Protein AF-A0A2U3KQE7-F1 (afdb_monomer)

Structure (mmCIF, N/CA/C/O backbone):
data_AF-A0A2U3KQE7-F1
#
_entry.id   AF-A0A2U3KQE7-F1
#
loop_
_atom_site.group_PDB
_atom_site.id
_atom_site.type_symbol
_atom_site.label_atom_id
_atom_site.label_alt_id
_atom_site.label_comp_id
_atom_site.label_asym_id
_atom_site.label_entity_id
_atom_site.label_seq_id
_atom_site.pdbx_PDB_ins_code
_atom_site.Cartn_x
_atom_site.Cartn_y
_atom_site.Cartn_z
_atom_site.occupancy
_atom_site.B_iso_or_equiv
_atom_site.auth_seq_id
_atom_site.auth_comp_id
_atom_site.auth_asym_id
_atom_site.auth_atom_id
_atom_site.pdbx_PDB_model_num
ATOM 1 N N . MET A 1 1 ? 20.395 5.155 -6.463 1.00 61.44 1 MET A N 1
ATOM 2 C CA . MET A 1 1 ? 20.364 3.681 -6.591 1.00 61.44 1 MET A CA 1
ATOM 3 C C . MET A 1 1 ? 19.925 3.388 -8.033 1.00 61.44 1 MET A C 1
ATOM 5 O O . MET A 1 1 ? 20.061 4.303 -8.833 1.00 61.44 1 MET A O 1
ATOM 9 N N . SER A 1 2 ? 19.502 2.185 -8.456 1.00 88.94 2 SER A N 1
ATOM 10 C CA . SER A 1 2 ? 18.823 2.097 -9.768 1.00 88.94 2 SER A CA 1
ATOM 11 C C . SER A 1 2 ? 17.382 2.586 -9.613 1.00 88.94 2 SER A C 1
ATOM 13 O O . SER A 1 2 ? 16.765 2.294 -8.589 1.00 88.94 2 SER A O 1
ATOM 15 N N . LYS A 1 3 ? 16.831 3.275 -10.622 1.00 92.62 3 LYS A N 1
ATOM 16 C CA . LYS A 1 3 ? 15.432 3.747 -10.599 1.00 92.62 3 LYS A CA 1
ATOM 17 C C . LYS A 1 3 ? 14.443 2.606 -10.331 1.00 92.62 3 LYS A C 1
ATOM 19 O O . LYS A 1 3 ? 13.532 2.750 -9.530 1.00 92.62 3 LYS A O 1
ATOM 24 N N . THR A 1 4 ? 14.685 1.427 -10.912 1.00 95.12 4 THR A N 1
ATOM 25 C CA . THR A 1 4 ? 13.908 0.210 -10.627 1.00 95.12 4 THR A CA 1
ATOM 26 C C . THR A 1 4 ? 13.913 -0.145 -9.135 1.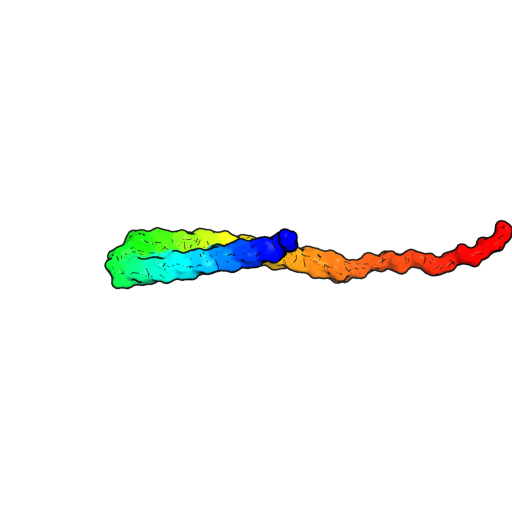00 95.12 4 THR A C 1
ATOM 28 O O . THR A 1 4 ? 12.872 -0.467 -8.576 1.00 95.12 4 THR A O 1
ATOM 31 N N . ARG A 1 5 ? 15.077 -0.070 -8.467 1.00 94.94 5 ARG A N 1
ATOM 32 C CA . ARG A 1 5 ? 15.189 -0.373 -7.031 1.00 94.94 5 ARG A CA 1
ATOM 33 C C . ARG A 1 5 ? 14.493 0.678 -6.169 1.00 94.94 5 ARG A C 1
ATOM 35 O O . ARG A 1 5 ? 13.924 0.314 -5.149 1.00 94.94 5 ARG A O 1
ATOM 42 N N . GLU A 1 6 ? 14.539 1.942 -6.573 1.00 96.75 6 GLU A N 1
ATOM 43 C CA . GLU A 1 6 ? 13.831 3.033 -5.894 1.00 96.75 6 GLU A CA 1
ATOM 44 C C . GLU A 1 6 ? 12.316 2.804 -5.950 1.00 96.75 6 GLU A C 1
ATOM 46 O O . GLU A 1 6 ? 11.665 2.823 -4.911 1.00 96.75 6 GLU A O 1
ATOM 51 N N . HIS A 1 7 ? 11.767 2.439 -7.113 1.00 98.12 7 HIS A N 1
ATOM 52 C CA . HIS A 1 7 ? 10.352 2.078 -7.219 1.00 98.12 7 HIS A CA 1
ATOM 53 C C . HIS A 1 7 ? 9.974 0.846 -6.386 1.00 98.12 7 HIS A C 1
ATOM 55 O O . HIS A 1 7 ? 8.955 0.886 -5.704 1.00 98.12 7 HIS A O 1
ATOM 61 N N . TYR A 1 8 ? 10.805 -0.203 -6.338 1.00 97.50 8 TYR A N 1
ATOM 62 C CA . TYR A 1 8 ? 10.543 -1.338 -5.440 1.00 97.50 8 TYR A CA 1
ATOM 63 C C . TYR A 1 8 ? 10.500 -0.931 -3.962 1.00 97.50 8 TYR A C 1
ATOM 65 O O . TYR A 1 8 ? 9.658 -1.417 -3.209 1.00 97.50 8 TYR A O 1
ATOM 73 N N . GLN A 1 9 ? 11.396 -0.041 -3.534 1.00 98.00 9 GLN A N 1
ATOM 74 C CA . GLN A 1 9 ? 11.419 0.448 -2.154 1.00 98.00 9 GLN A CA 1
ATOM 75 C C . GLN A 1 9 ? 10.181 1.288 -1.831 1.00 98.00 9 GLN A C 1
ATOM 77 O O . GLN A 1 9 ? 9.576 1.107 -0.774 1.00 98.00 9 GLN A O 1
ATOM 82 N N . GLU A 1 10 ? 9.776 2.175 -2.740 1.00 98.44 10 GLU A N 1
ATOM 83 C CA . GLU A 1 10 ? 8.573 2.988 -2.559 1.00 98.44 10 GLU A CA 1
ATOM 84 C C . GLU A 1 10 ? 7.304 2.124 -2.549 1.00 98.44 10 GLU A C 1
ATOM 86 O O . GLU A 1 10 ? 6.450 2.316 -1.680 1.00 98.44 10 GLU A O 1
ATOM 91 N N . ALA A 1 11 ? 7.198 1.134 -3.443 1.00 98.56 11 ALA A N 1
ATOM 92 C CA . ALA A 1 11 ? 6.086 0.187 -3.459 1.00 98.56 11 ALA A CA 1
ATOM 93 C C . ALA A 1 11 ? 5.980 -0.583 -2.137 1.00 98.56 11 ALA A C 1
ATOM 95 O O . ALA A 1 11 ? 4.917 -0.592 -1.516 1.00 98.56 11 ALA A O 1
ATOM 96 N N . ALA A 1 12 ? 7.094 -1.145 -1.651 1.00 98.44 12 ALA A N 1
ATOM 97 C CA . ALA A 1 12 ? 7.139 -1.841 -0.366 1.00 98.44 12 ALA A CA 1
ATOM 98 C C . ALA A 1 12 ? 6.686 -0.934 0.789 1.00 98.44 12 ALA A C 1
ATOM 100 O O . ALA A 1 12 ? 5.817 -1.317 1.573 1.00 98.44 12 ALA A O 1
ATOM 101 N N . ARG A 1 13 ? 7.189 0.307 0.846 1.00 98.56 13 ARG A N 1
ATOM 102 C CA . ARG A 1 13 ? 6.795 1.280 1.876 1.00 98.56 13 ARG A CA 1
ATOM 103 C C . ARG A 1 13 ? 5.299 1.595 1.829 1.00 98.56 13 ARG A C 1
ATOM 105 O O . ARG A 1 13 ? 4.665 1.762 2.871 1.00 98.56 13 ARG A O 1
ATOM 112 N N . HIS A 1 14 ? 4.727 1.731 0.635 1.00 98.75 14 HIS A N 1
ATOM 113 C CA . HIS A 1 14 ? 3.300 1.989 0.480 1.00 98.75 14 HIS A CA 1
ATOM 114 C C . HIS A 1 14 ? 2.447 0.776 0.872 1.00 98.75 14 HIS A C 1
ATOM 116 O O . HIS A 1 14 ? 1.472 0.960 1.601 1.00 98.75 14 HIS A O 1
ATOM 122 N N . HIS A 1 15 ? 2.850 -0.444 0.510 1.00 98.75 15 HIS A N 1
ATOM 123 C CA . HIS A 1 15 ? 2.199 -1.681 0.963 1.00 98.75 15 HIS A CA 1
ATOM 124 C C . HIS A 1 15 ? 2.231 -1.827 2.492 1.00 98.75 15 HIS A C 1
ATOM 126 O O . HIS A 1 15 ? 1.207 -2.128 3.105 1.00 98.75 15 HIS A O 1
ATOM 132 N N . GLU A 1 16 ? 3.366 -1.543 3.138 1.00 98.75 16 GLU A N 1
ATOM 133 C CA . GLU A 1 16 ? 3.488 -1.564 4.605 1.00 98.75 16 GLU A CA 1
ATOM 134 C C . GLU A 1 16 ? 2.519 -0.583 5.280 1.00 98.75 16 GLU A C 1
ATOM 136 O O . GLU A 1 16 ? 1.829 -0.939 6.240 1.00 98.75 16 GLU A O 1
ATOM 141 N N . ARG A 1 17 ? 2.417 0.644 4.754 1.00 98.81 17 ARG A N 1
ATOM 142 C CA . ARG A 1 17 ? 1.471 1.649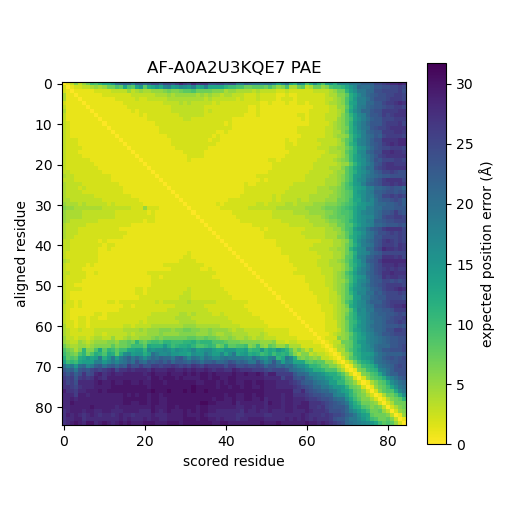 5.259 1.00 98.81 17 ARG A CA 1
ATOM 143 C C . ARG A 1 17 ? 0.025 1.228 5.026 1.00 98.81 17 ARG A C 1
ATOM 145 O O . ARG A 1 17 ? -0.786 1.348 5.939 1.00 98.81 17 ARG A O 1
ATOM 152 N N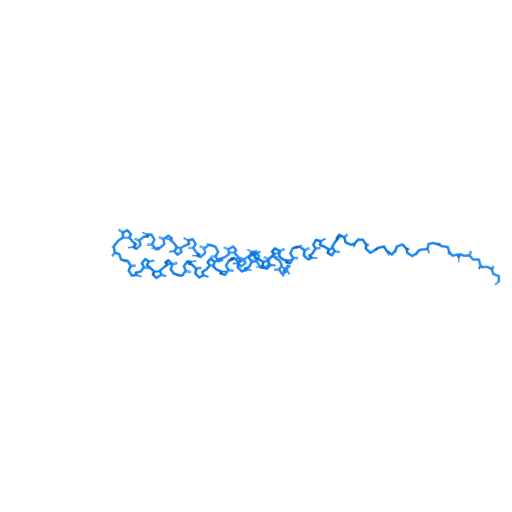 . ALA A 1 18 ? -0.306 0.699 3.849 1.00 98.81 18 ALA A N 1
ATOM 153 C CA . ALA A 1 18 ? -1.649 0.201 3.565 1.00 98.81 18 ALA A CA 1
ATOM 154 C C . ALA A 1 18 ? -2.055 -0.909 4.547 1.00 98.81 18 ALA A C 1
ATOM 156 O O . ALA A 1 18 ? -3.127 -0.844 5.149 1.00 98.81 18 ALA A O 1
ATOM 157 N N . ALA A 1 19 ? -1.166 -1.877 4.787 1.00 98.81 19 ALA A N 1
ATOM 158 C CA . ALA A 1 19 ? -1.390 -2.946 5.754 1.00 98.81 19 ALA A CA 1
ATOM 159 C C . ALA A 1 19 ? -1.581 -2.410 7.182 1.00 98.81 19 ALA A C 1
ATOM 161 O O . ALA A 1 19 ? -2.459 -2.884 7.904 1.00 98.81 19 ALA A O 1
ATOM 162 N N . PHE A 1 20 ? -0.792 -1.412 7.591 1.00 98.75 20 PHE A N 1
ATOM 163 C CA . PHE A 1 20 ? -0.978 -0.731 8.872 1.00 98.75 20 PHE A CA 1
ATOM 164 C C . PHE A 1 20 ? -2.369 -0.090 8.977 1.00 98.75 20 PHE A C 1
ATOM 166 O O . PHE A 1 20 ? -3.091 -0.346 9.939 1.00 98.75 20 PHE A O 1
ATOM 173 N N . HIS A 1 21 ? -2.789 0.683 7.974 1.00 98.81 21 HIS A N 1
ATOM 174 C CA . HIS A 1 21 ? -4.083 1.360 8.017 1.00 98.81 21 HIS A CA 1
ATOM 175 C C . HIS A 1 21 ? -5.271 0.389 7.959 1.00 98.81 21 HIS A C 1
ATOM 177 O O . HIS A 1 21 ? -6.250 0.617 8.662 1.00 98.81 21 HIS A O 1
ATOM 183 N N . TYR A 1 22 ? -5.195 -0.732 7.232 1.00 98.81 22 TYR A N 1
ATOM 184 C CA . TYR A 1 22 ? -6.251 -1.754 7.299 1.00 98.81 22 TYR A CA 1
ATOM 185 C C . TYR A 1 22 ? -6.358 -2.419 8.676 1.00 98.81 22 TYR A C 1
ATOM 187 O O . TYR A 1 22 ? -7.466 -2.723 9.122 1.00 98.81 22 TYR A O 1
ATOM 195 N N . LYS A 1 23 ? -5.235 -2.614 9.382 1.00 98.88 23 LYS A N 1
ATOM 196 C CA . LYS A 1 23 ? -5.259 -3.103 10.770 1.00 98.88 23 LYS A CA 1
ATOM 197 C C . LYS A 1 23 ? -5.947 -2.103 11.698 1.00 98.88 23 LYS A C 1
ATOM 199 O O . LYS A 1 23 ? -6.786 -2.507 12.497 1.00 98.88 23 LYS A O 1
ATOM 204 N N . GLU A 1 24 ? -5.644 -0.814 11.560 1.00 98.81 24 GLU A N 1
ATOM 205 C CA . GLU A 1 24 ? -6.318 0.242 12.326 1.00 98.81 24 GLU A CA 1
ATOM 206 C C . GLU A 1 24 ? -7.813 0.313 11.988 1.00 98.81 24 GLU A C 1
ATOM 208 O O . GLU A 1 24 ? -8.634 0.378 12.899 1.00 98.81 24 GLU A O 1
ATOM 213 N N . ALA A 1 25 ? -8.180 0.215 10.705 1.00 98.81 25 ALA A N 1
ATOM 214 C CA . ALA A 1 25 ? -9.576 0.176 10.275 1.00 98.81 25 ALA A CA 1
ATOM 215 C C . ALA A 1 25 ? -10.332 -0.991 10.925 1.00 98.81 25 ALA A C 1
ATOM 217 O O . ALA A 1 25 ? -11.398 -0.788 11.493 1.00 98.81 25 ALA A O 1
ATOM 218 N N . THR A 1 26 ? -9.731 -2.186 10.923 1.00 98.81 26 THR A N 1
ATOM 219 C CA . THR A 1 26 ? -10.287 -3.382 11.578 1.00 98.81 26 THR A CA 1
ATOM 220 C C . THR A 1 26 ? -10.458 -3.168 13.083 1.00 98.81 26 THR A C 1
ATOM 222 O O . THR A 1 26 ? -11.476 -3.555 13.651 1.00 98.81 26 THR A O 1
ATOM 225 N N . ARG A 1 27 ? -9.482 -2.527 13.745 1.00 98.75 27 ARG A N 1
ATOM 226 C CA . ARG A 1 27 ? -9.557 -2.231 15.183 1.00 98.75 27 ARG A CA 1
ATOM 227 C C . ARG A 1 27 ? -10.696 -1.264 15.509 1.00 98.75 27 ARG A C 1
ATOM 229 O O . ARG A 1 27 ? -11.398 -1.490 16.486 1.00 98.75 27 ARG A O 1
ATOM 236 N N . TYR A 1 28 ? -10.863 -0.199 14.724 1.00 98.75 28 TYR A N 1
ATOM 237 C CA . TYR A 1 28 ? -11.937 0.776 14.934 1.00 98.75 28 TYR A CA 1
ATOM 238 C C . TYR A 1 28 ? -13.314 0.209 14.600 1.00 98.75 28 TYR A C 1
ATOM 240 O O . TYR A 1 28 ? -14.265 0.495 15.319 1.00 98.75 28 TYR A O 1
ATOM 248 N N . ASP A 1 29 ? -13.417 -0.632 13.572 1.00 98.62 29 ASP A N 1
ATOM 249 C CA . ASP A 1 29 ? -14.674 -1.301 13.233 1.00 98.62 29 ASP A CA 1
ATOM 250 C C . ASP A 1 29 ? -15.126 -2.244 14.357 1.00 98.62 29 ASP A C 1
ATOM 252 O O . ASP A 1 29 ? -16.276 -2.198 14.783 1.00 98.62 29 ASP A O 1
ATOM 256 N N . ALA A 1 30 ? -14.190 -3.005 14.936 1.00 98.56 30 ALA A N 1
ATOM 257 C CA . ALA A 1 30 ? -14.449 -3.855 16.100 1.00 98.56 30 ALA A CA 1
ATOM 258 C C . ALA A 1 30 ? -14.837 -3.073 17.373 1.00 98.56 30 ALA A C 1
ATOM 260 O O . ALA A 1 30 ? -15.414 -3.654 18.289 1.00 98.56 30 ALA A O 1
ATOM 261 N N . ALA A 1 31 ? -14.511 -1.780 17.441 1.00 98.62 31 ALA A N 1
ATOM 262 C CA . ALA A 1 31 ? -14.906 -0.875 18.520 1.00 98.62 31 ALA A CA 1
ATOM 263 C C . ALA A 1 31 ? -16.188 -0.078 18.198 1.00 98.62 31 ALA A C 1
ATOM 265 O O . ALA A 1 31 ? -16.512 0.854 18.929 1.00 98.62 31 ALA A O 1
ATOM 266 N N . GLU A 1 32 ? -16.886 -0.409 17.102 1.00 98.25 32 GLU A N 1
ATOM 267 C CA . GLU A 1 32 ? -18.073 0.299 16.587 1.00 98.25 32 GLU A CA 1
ATOM 268 C C . GLU A 1 32 ? -17.810 1.782 16.228 1.00 98.25 32 GLU A C 1
ATOM 270 O O . GLU A 1 32 ? -18.723 2.588 16.046 1.00 98.25 32 GLU A O 1
ATOM 275 N N . GLU A 1 33 ? -16.539 2.160 16.042 1.00 98.56 33 GLU A N 1
ATOM 276 C CA . GLU A 1 33 ? -16.106 3.492 15.607 1.00 98.56 33 GLU A CA 1
ATOM 277 C C . GLU A 1 33 ? -16.025 3.571 14.068 1.00 98.56 33 GLU A C 1
ATOM 279 O O . GLU A 1 33 ? -14.969 3.835 13.480 1.00 98.56 33 GLU A O 1
ATOM 284 N N . HIS A 1 34 ? -17.150 3.331 13.387 1.00 98.31 34 HIS A N 1
ATOM 285 C CA . HIS A 1 34 ? -17.184 3.116 11.932 1.00 98.31 34 HIS A CA 1
ATOM 286 C C . HIS A 1 34 ? -16.667 4.294 11.090 1.00 98.31 34 HIS A C 1
ATOM 288 O O . HIS A 1 34 ? -16.081 4.080 10.030 1.00 98.31 34 HIS A O 1
ATOM 294 N N . GLU A 1 35 ? -16.832 5.538 11.548 1.00 98.50 35 GLU A N 1
ATOM 295 C CA . GLU A 1 35 ? -16.294 6.711 10.842 1.00 98.50 35 GLU A CA 1
ATOM 296 C C . GLU A 1 35 ? -14.761 6.655 10.758 1.00 98.50 35 GLU A C 1
ATOM 298 O O . GLU A 1 35 ? -14.174 6.873 9.694 1.00 98.50 35 GLU A O 1
ATOM 303 N N . LYS A 1 36 ? -14.098 6.272 11.858 1.00 98.69 36 LYS A N 1
ATOM 304 C CA . LYS A 1 36 ? -12.645 6.073 11.865 1.00 98.69 36 LYS A CA 1
ATOM 305 C C . LYS A 1 36 ? -12.266 4.860 11.035 1.00 98.69 36 LYS A C 1
ATOM 307 O O . LYS A 1 36 ? -11.317 4.944 10.258 1.00 98.69 36 LYS A O 1
ATOM 312 N N . ALA A 1 37 ? -13.013 3.762 11.140 1.00 98.81 37 ALA A N 1
ATOM 313 C CA . ALA A 1 37 ? -12.771 2.584 10.316 1.00 98.81 37 ALA A CA 1
ATOM 314 C C . ALA A 1 37 ? -12.771 2.932 8.815 1.00 98.81 37 ALA A C 1
ATOM 316 O O . ALA A 1 37 ? -11.814 2.613 8.105 1.00 98.81 37 ALA A O 1
ATOM 317 N N . ALA A 1 38 ? -13.781 3.675 8.354 1.00 98.75 38 ALA A N 1
ATOM 318 C CA . ALA A 1 38 ? -13.889 4.139 6.974 1.00 98.75 38 ALA A CA 1
ATOM 319 C C . ALA A 1 38 ? -12.728 5.065 6.576 1.00 98.75 38 ALA A C 1
ATOM 321 O O . ALA A 1 38 ? -12.145 4.899 5.502 1.00 98.75 38 ALA A O 1
ATOM 322 N N . HIS A 1 39 ? -12.343 6.000 7.450 1.00 98.69 39 HIS A N 1
ATOM 323 C CA . HIS A 1 39 ? -11.201 6.884 7.215 1.00 98.69 39 HIS A CA 1
ATOM 324 C C . HIS A 1 39 ? -9.897 6.099 7.005 1.00 98.69 39 HIS A C 1
ATOM 326 O O . HIS A 1 39 ? -9.192 6.302 6.014 1.00 98.69 39 HIS A O 1
ATOM 332 N N . TYR A 1 40 ? -9.591 5.159 7.9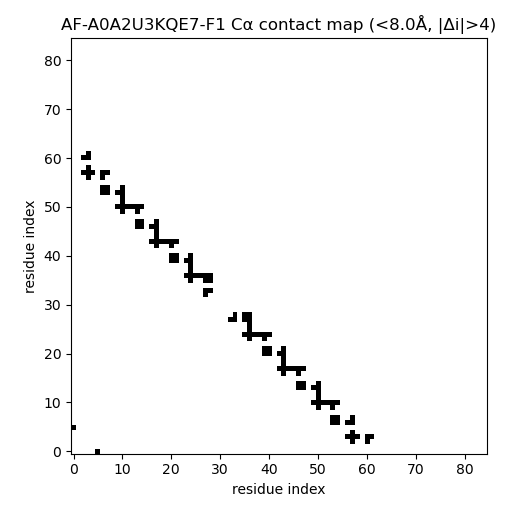00 1.00 98.81 40 TYR A N 1
ATOM 333 C CA . TYR A 1 40 ? -8.388 4.335 7.797 1.00 98.81 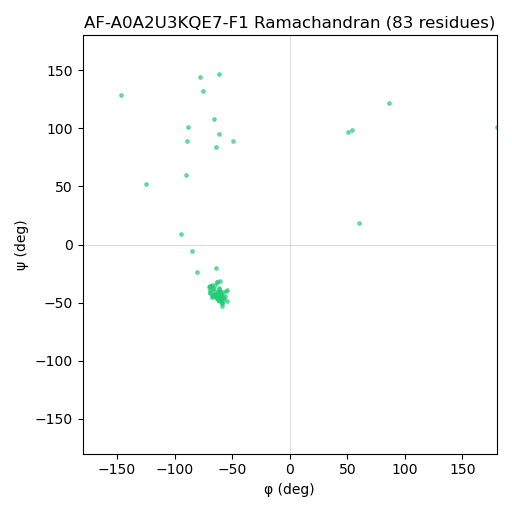40 TYR A CA 1
ATOM 334 C C . TYR A 1 40 ? -8.428 3.398 6.583 1.00 98.81 40 TYR A C 1
ATOM 336 O O . TYR A 1 40 ? -7.411 3.237 5.907 1.00 98.81 40 TYR A O 1
ATOM 344 N N . ALA A 1 41 ? -9.592 2.841 6.239 1.00 98.75 41 ALA A N 1
ATOM 345 C CA . ALA A 1 41 ? -9.754 2.050 5.020 1.00 98.75 41 ALA A CA 1
ATOM 346 C C . ALA A 1 41 ? -9.477 2.881 3.752 1.00 98.75 41 ALA A C 1
ATOM 348 O O . ALA A 1 41 ? -8.829 2.394 2.823 1.00 98.75 41 ALA A O 1
ATOM 349 N N . TYR A 1 42 ? -9.899 4.150 3.727 1.00 98.81 42 TYR A N 1
ATOM 350 C CA . TYR A 1 42 ? -9.616 5.066 2.622 1.00 98.81 42 TYR A CA 1
ATOM 351 C C . TYR A 1 42 ? -8.121 5.403 2.510 1.00 98.81 42 TYR A C 1
ATOM 353 O O . TYR A 1 42 ? -7.556 5.353 1.415 1.00 98.81 42 TYR A O 1
ATOM 361 N N . LEU A 1 43 ? -7.445 5.670 3.634 1.00 98.88 43 LEU A N 1
ATOM 362 C CA . LEU A 1 43 ? -5.989 5.871 3.650 1.00 98.88 43 LEU A CA 1
ATOM 363 C C . LEU A 1 43 ? -5.238 4.638 3.131 1.00 98.88 43 LEU A C 1
ATOM 365 O O . LEU A 1 43 ? -4.313 4.761 2.323 1.00 98.88 43 LEU A O 1
ATOM 369 N N . ALA A 1 44 ? -5.658 3.445 3.559 1.00 98.75 44 ALA A N 1
ATOM 370 C CA . ALA A 1 44 ? -5.079 2.192 3.097 1.00 98.75 44 ALA A CA 1
ATOM 371 C C . ALA A 1 44 ? -5.240 2.018 1.579 1.00 98.75 44 ALA A C 1
ATOM 373 O O . ALA A 1 44 ? -4.277 1.688 0.884 1.00 98.75 44 ALA A O 1
ATOM 374 N N . HIS A 1 45 ? -6.430 2.321 1.052 1.00 98.75 45 HIS A N 1
ATOM 375 C CA . HIS A 1 45 ? -6.700 2.289 -0.382 1.00 98.75 45 HIS A CA 1
ATOM 376 C C . HIS A 1 45 ? -5.791 3.247 -1.165 1.00 98.75 45 HIS A C 1
ATOM 378 O O . HIS A 1 45 ? -5.178 2.840 -2.152 1.00 98.75 45 HIS A O 1
ATOM 384 N N . GLY A 1 46 ? -5.634 4.489 -0.696 1.00 98.69 46 GLY A N 1
ATOM 385 C CA . GLY A 1 46 ? -4.743 5.462 -1.332 1.00 98.69 46 GLY A CA 1
ATOM 386 C C . GLY A 1 46 ? -3.281 5.004 -1.348 1.00 98.69 46 GLY A C 1
ATOM 387 O O . GLY A 1 46 ? -2.570 5.206 -2.330 1.00 98.69 46 GLY A O 1
ATOM 388 N N . HIS A 1 47 ? -2.806 4.336 -0.295 1.00 98.75 47 HIS A N 1
ATOM 389 C CA . HIS A 1 47 ? -1.466 3.748 -0.309 1.00 98.75 47 HIS A CA 1
ATOM 390 C C . HIS A 1 47 ? -1.340 2.561 -1.266 1.00 98.75 47 HIS A C 1
ATOM 392 O O . HIS A 1 47 ? -0.343 2.496 -1.980 1.00 98.75 47 HIS A O 1
ATOM 398 N N . ASN A 1 48 ? -2.348 1.695 -1.370 1.00 98.56 48 ASN A N 1
ATOM 399 C CA . ASN A 1 48 ? -2.352 0.618 -2.363 1.00 98.56 48 ASN A CA 1
ATOM 400 C C . ASN A 1 48 ? -2.264 1.147 -3.799 1.00 98.56 48 ASN A C 1
ATOM 402 O O . ASN A 1 48 ? -1.506 0.607 -4.600 1.00 98.56 48 ASN A O 1
ATOM 406 N N . GLN A 1 49 ? -2.988 2.221 -4.127 1.00 98.75 49 GLN A N 1
ATOM 407 C CA . GLN A 1 49 ? -2.908 2.838 -5.455 1.00 98.75 49 GLN A CA 1
ATOM 408 C C . GLN A 1 49 ? -1.489 3.334 -5.773 1.00 98.75 49 GLN A C 1
ATOM 410 O O . GLN A 1 49 ? -0.982 3.094 -6.869 1.00 98.75 49 GLN A O 1
ATOM 415 N N . HIS A 1 50 ? -0.815 3.965 -4.806 1.00 98.62 50 HIS A N 1
ATOM 416 C CA . HIS A 1 50 ? 0.581 4.382 -4.970 1.00 98.62 50 HIS A CA 1
ATOM 417 C C . HIS A 1 50 ? 1.545 3.195 -5.082 1.00 98.62 50 HIS A C 1
ATOM 419 O O . HIS A 1 50 ? 2.477 3.240 -5.884 1.00 98.62 50 HIS A O 1
ATOM 425 N N . ALA A 1 51 ? 1.318 2.125 -4.317 1.00 98.56 51 ALA A N 1
ATOM 426 C CA . ALA A 1 51 ? 2.133 0.920 -4.401 1.00 98.56 51 ALA A CA 1
ATOM 427 C C . ALA A 1 51 ? 2.036 0.282 -5.796 1.00 98.56 51 ALA A C 1
ATOM 429 O O . ALA A 1 51 ? 3.061 0.065 -6.434 1.00 98.56 51 ALA A O 1
ATOM 430 N N . ILE A 1 52 ? 0.813 0.121 -6.316 1.00 98.38 52 ILE A N 1
ATOM 431 C CA . ILE A 1 52 ? 0.548 -0.395 -7.668 1.00 98.38 52 ILE A CA 1
ATOM 432 C C . ILE A 1 52 ? 1.221 0.472 -8.737 1.00 98.38 52 ILE A C 1
ATOM 434 O O . ILE A 1 52 ? 1.789 -0.056 -9.693 1.00 98.38 52 ILE A O 1
ATOM 438 N N . HIS A 1 53 ? 1.183 1.800 -8.588 1.00 98.38 53 HIS A N 1
ATOM 439 C CA . HIS A 1 53 ? 1.869 2.701 -9.512 1.00 98.38 53 HIS A CA 1
ATOM 440 C C . HIS A 1 53 ? 3.381 2.429 -9.552 1.00 98.38 53 HIS A C 1
ATOM 442 O O . HIS A 1 53 ? 3.956 2.291 -10.631 1.00 98.38 53 HIS A O 1
ATOM 448 N N . HIS A 1 54 ? 4.026 2.311 -8.392 1.00 98.56 54 HIS A N 1
ATOM 449 C CA . HIS A 1 54 ? 5.454 2.014 -8.332 1.00 98.56 54 HIS A CA 1
ATOM 450 C C . HIS A 1 54 ? 5.796 0.591 -8.785 1.00 98.56 54 HIS A C 1
ATOM 452 O O . HIS A 1 54 ? 6.810 0.414 -9.458 1.00 98.56 54 HIS A O 1
ATOM 458 N N . ASP A 1 55 ? 4.946 -0.396 -8.498 1.00 97.56 55 ASP A N 1
ATOM 459 C CA . ASP A 1 55 ? 5.087 -1.763 -9.010 1.00 97.56 55 ASP A CA 1
ATOM 460 C C . ASP A 1 55 ? 5.093 -1.769 -10.550 1.00 97.56 55 ASP A C 1
ATOM 462 O O . ASP A 1 55 ? 5.966 -2.380 -11.174 1.00 97.56 55 ASP A O 1
ATOM 466 N N . ALA A 1 56 ? 4.173 -1.024 -11.173 1.00 98.06 56 ALA A N 1
ATOM 467 C CA . ALA A 1 56 ? 4.090 -0.893 -12.626 1.00 98.06 56 ALA A CA 1
ATOM 468 C C . ALA A 1 56 ? 5.323 -0.194 -13.230 1.00 98.06 56 ALA A C 1
ATOM 470 O O . ALA A 1 56 ? 5.891 -0.687 -14.208 1.00 98.06 56 ALA A O 1
ATOM 471 N N . GLU A 1 57 ? 5.780 0.914 -12.637 1.00 98.12 57 GLU A N 1
ATOM 472 C CA . GLU A 1 57 ? 6.982 1.623 -13.101 1.00 98.12 57 GLU A CA 1
ATOM 473 C C . GLU A 1 57 ? 8.248 0.769 -12.942 1.00 98.12 57 GLU A C 1
ATOM 475 O O . GLU A 1 57 ? 9.098 0.732 -13.836 1.00 98.12 57 GLU A O 1
ATOM 480 N N . ALA A 1 58 ? 8.372 0.024 -11.840 1.00 96.56 58 ALA A N 1
ATOM 481 C CA . ALA A 1 58 ? 9.487 -0.892 -11.641 1.00 96.56 58 ALA A CA 1
ATOM 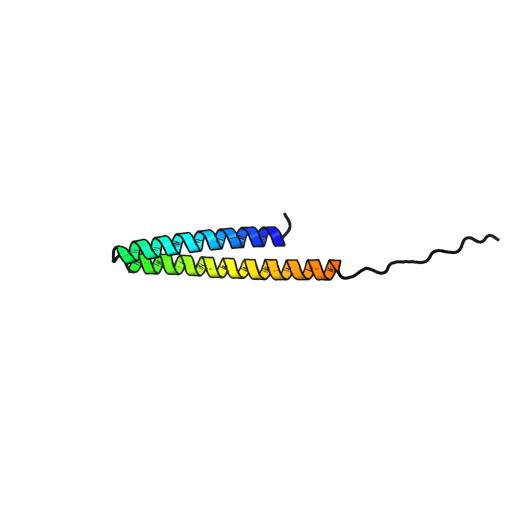482 C C . ALA A 1 58 ? 9.492 -2.007 -12.695 1.00 96.56 58 ALA A C 1
ATOM 484 O O . ALA A 1 58 ? 10.539 -2.269 -13.291 1.00 96.56 58 ALA A O 1
ATOM 485 N N . ALA A 1 59 ? 8.336 -2.624 -12.965 1.00 95.25 59 ALA A N 1
ATOM 486 C CA . ALA A 1 59 ? 8.200 -3.666 -13.979 1.00 95.25 59 ALA A CA 1
ATOM 487 C C . ALA A 1 59 ? 8.578 -3.152 -15.376 1.00 95.25 59 ALA A C 1
ATOM 489 O O . ALA A 1 59 ? 9.365 -3.793 -16.077 1.00 95.25 59 ALA A O 1
ATOM 490 N N . LYS A 1 60 ? 8.097 -1.959 -15.745 1.00 95.94 60 LYS A N 1
ATOM 491 C CA . LYS A 1 60 ? 8.437 -1.296 -17.009 1.00 95.94 60 LYS A CA 1
ATOM 492 C C . LYS A 1 60 ? 9.943 -1.056 -17.141 1.00 95.94 60 LYS A C 1
ATOM 494 O O . LYS A 1 60 ? 10.552 -1.500 -18.109 1.00 95.94 60 LYS A O 1
ATOM 499 N N . LEU A 1 61 ? 10.564 -0.421 -16.145 1.00 94.75 61 LEU A N 1
ATOM 500 C CA . LEU A 1 61 ? 12.006 -0.147 -16.152 1.00 94.75 61 LEU A CA 1
ATOM 501 C C . LEU A 1 61 ? 12.844 -1.432 -16.160 1.00 94.75 61 LEU A C 1
ATOM 503 O O . LEU A 1 61 ? 13.954 -1.453 -16.692 1.00 94.75 61 LEU A O 1
ATOM 507 N N . HIS A 1 62 ? 12.347 -2.500 -15.531 1.00 89.88 62 HIS A N 1
ATOM 508 C CA . HIS A 1 62 ? 13.014 -3.794 -15.552 1.00 89.88 62 HIS A CA 1
ATOM 509 C C . HIS A 1 62 ? 12.989 -4.411 -16.955 1.00 89.88 62 HIS A C 1
ATOM 511 O O . HIS A 1 62 ? 14.035 -4.849 -17.429 1.00 89.88 62 HIS A O 1
ATOM 517 N N . ALA A 1 63 ? 11.837 -4.377 -17.632 1.00 91.88 63 ALA A N 1
ATOM 518 C CA . ALA A 1 63 ? 11.693 -4.850 -19.007 1.00 91.88 63 ALA A CA 1
ATOM 519 C C . ALA A 1 63 ? 12.586 -4.063 -19.979 1.00 91.88 63 ALA A C 1
ATOM 521 O O . ALA A 1 63 ? 13.387 -4.669 -20.683 1.00 91.88 63 ALA A O 1
ATOM 522 N N . GLU A 1 64 ? 12.562 -2.725 -19.926 1.00 91.06 64 GLU A N 1
ATOM 523 C CA . GLU A 1 64 ? 13.434 -1.863 -20.744 1.00 91.06 64 GLU A CA 1
ATOM 524 C C . GLU A 1 64 ? 14.921 -2.208 -20.555 1.00 91.06 64 GLU A C 1
ATOM 526 O O . GLU A 1 64 ? 15.703 -2.253 -21.509 1.00 91.06 64 GLU A O 1
ATOM 531 N N . ARG A 1 65 ? 15.325 -2.507 -19.313 1.00 88.25 65 ARG A N 1
ATOM 532 C CA . ARG A 1 65 ? 16.691 -2.939 -19.018 1.00 88.25 65 ARG A CA 1
ATOM 533 C C . ARG A 1 65 ? 16.993 -4.312 -19.619 1.00 88.25 65 ARG A C 1
ATOM 535 O O . A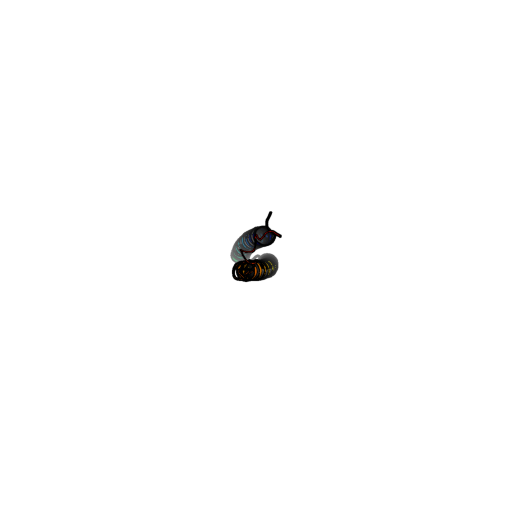RG A 1 65 ? 18.065 -4.475 -20.196 1.00 88.25 65 ARG A O 1
ATOM 542 N N . CYS A 1 66 ? 16.089 -5.280 -19.505 1.00 85.69 66 CYS A N 1
ATOM 543 C CA . CYS A 1 66 ? 16.247 -6.604 -20.111 1.00 85.69 66 CYS A CA 1
ATOM 544 C C . CYS A 1 66 ? 16.319 -6.539 -21.644 1.00 85.69 66 CYS A C 1
ATOM 546 O O . CYS A 1 66 ? 17.189 -7.188 -22.224 1.00 85.69 66 CYS A O 1
ATOM 548 N N . ASP A 1 67 ? 15.495 -5.715 -22.289 1.00 81.56 67 ASP A N 1
ATOM 549 C CA . ASP A 1 67 ? 15.504 -5.528 -23.744 1.00 81.56 67 ASP A CA 1
ATOM 550 C C . ASP A 1 67 ? 16.816 -4.887 -24.211 1.00 81.56 67 ASP A C 1
ATOM 552 O O . ASP A 1 67 ? 17.450 -5.360 -25.156 1.00 81.56 67 ASP A O 1
ATOM 556 N N . SER A 1 68 ? 17.297 -3.870 -23.484 1.00 77.75 68 SER A N 1
ATOM 557 C CA . SER A 1 68 ? 18.594 -3.240 -23.765 1.00 77.75 68 SER A CA 1
ATOM 558 C C . SER A 1 68 ? 19.776 -4.203 -23.604 1.00 77.75 68 SER A C 1
ATOM 560 O O . SER A 1 68 ? 20.746 -4.104 -24.347 1.00 77.75 68 SER A O 1
ATOM 562 N N . LEU A 1 69 ? 19.686 -5.173 -22.686 1.00 70.19 69 LEU A N 1
ATOM 563 C CA . LEU A 1 69 ? 20.700 -6.218 -22.495 1.00 70.19 69 LEU A CA 1
ATOM 564 C C . LEU A 1 69 ? 20.575 -7.360 -23.518 1.00 70.19 69 LEU A C 1
ATOM 566 O O . LEU A 1 69 ? 21.558 -8.048 -23.781 1.00 70.19 69 LEU A O 1
ATOM 570 N N . SER A 1 70 ? 19.386 -7.561 -24.092 1.00 63.00 70 SER A N 1
ATOM 571 C CA . SER A 1 70 ? 19.093 -8.619 -25.071 1.00 63.00 70 SER A CA 1
ATOM 572 C C . SER A 1 70 ? 19.455 -8.229 -26.504 1.00 63.00 70 SER A C 1
ATOM 574 O O . SER A 1 70 ? 19.401 -9.073 -27.396 1.00 63.00 70 SER A O 1
ATOM 576 N N . THR A 1 71 ? 19.867 -6.980 -26.738 1.00 49.75 71 THR A N 1
ATOM 577 C CA . THR A 1 71 ? 20.526 -6.586 -27.985 1.00 49.75 71 THR A CA 1
ATOM 578 C C . THR A 1 71 ? 22.037 -6.805 -27.852 1.00 49.75 71 THR A C 1
ATOM 580 O O . THR A 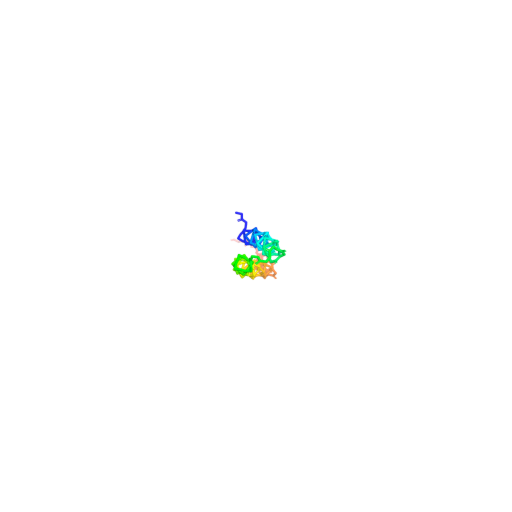1 71 ? 22.730 -5.977 -27.257 1.00 49.75 71 THR A O 1
ATOM 583 N N . PRO A 1 72 ? 22.616 -7.890 -28.407 1.00 49.19 72 PRO A N 1
ATOM 584 C CA . PRO A 1 72 ? 24.031 -7.859 -28.707 1.00 49.19 72 PRO A CA 1
ATOM 585 C C . PRO A 1 72 ? 24.185 -6.805 -29.800 1.00 49.19 72 PRO A C 1
ATOM 587 O O . PRO A 1 72 ? 23.775 -7.015 -30.941 1.00 49.19 72 PRO A O 1
ATOM 590 N N . VAL A 1 73 ? 24.757 -5.647 -29.471 1.00 48.47 73 VAL A N 1
ATOM 591 C CA . VAL A 1 73 ? 25.378 -4.827 -30.508 1.00 48.47 73 VAL A CA 1
ATOM 592 C C . VAL A 1 73 ? 26.502 -5.679 -31.084 1.00 48.47 73 VAL A C 1
ATOM 594 O O . VAL A 1 73 ? 27.606 -5.762 -30.549 1.00 48.47 73 VAL A O 1
ATOM 597 N N . SER A 1 74 ? 26.166 -6.361 -32.175 1.00 48.16 74 SER A N 1
ATOM 598 C CA . SER A 1 74 ? 27.066 -6.808 -33.216 1.00 48.16 74 SER A CA 1
ATOM 599 C C . SER A 1 74 ? 27.931 -5.624 -33.643 1.00 48.16 74 SER A C 1
ATOM 601 O O . SER A 1 74 ? 27.592 -4.869 -34.548 1.00 48.16 74 SER A O 1
ATOM 603 N N . ALA A 1 75 ? 29.059 -5.457 -32.968 1.00 49.72 75 ALA A N 1
ATOM 604 C CA . ALA A 1 75 ? 30.213 -4.736 -33.474 1.00 49.72 75 ALA A CA 1
ATOM 605 C C . ALA A 1 75 ? 31.434 -5.661 -33.403 1.00 49.72 75 ALA A C 1
ATOM 607 O O . ALA A 1 75 ? 32.496 -5.302 -32.904 1.00 49.72 75 ALA A O 1
ATOM 608 N N . GLU A 1 76 ? 31.293 -6.864 -33.965 1.00 44.50 76 GLU A N 1
ATOM 609 C CA . GLU A 1 76 ? 32.399 -7.445 -34.723 1.00 44.50 76 GLU A CA 1
ATOM 610 C C . GLU A 1 76 ? 32.655 -6.538 -35.938 1.00 44.50 76 GLU A C 1
ATOM 612 O O . GLU A 1 76 ? 32.155 -6.768 -37.036 1.00 44.50 76 GLU A O 1
ATOM 617 N N . GLN A 1 77 ? 33.431 -5.469 -35.752 1.00 45.97 77 GLN A N 1
ATOM 618 C CA . GLN A 1 77 ? 34.110 -4.816 -36.866 1.00 45.97 77 GLN A CA 1
ATOM 619 C C . GLN A 1 77 ? 35.478 -5.473 -37.050 1.00 45.97 77 GLN A C 1
ATOM 621 O O . GLN A 1 77 ? 36.479 -5.073 -36.468 1.00 45.97 77 GLN A O 1
ATOM 626 N N . GLY A 1 78 ? 35.465 -6.524 -37.871 1.00 39.38 78 GLY A N 1
ATOM 627 C CA . GLY A 1 78 ? 36.475 -6.806 -38.890 1.00 39.38 78 GLY A CA 1
ATOM 628 C C . GLY A 1 78 ? 37.944 -6.780 -38.470 1.00 39.38 78 GLY A C 1
ATOM 629 O O . GLY A 1 78 ? 38.631 -5.769 -38.583 1.00 39.38 78 GLY A O 1
ATOM 630 N N . ALA A 1 79 ? 38.480 -7.961 -38.175 1.00 45.66 79 ALA A N 1
ATOM 631 C CA . ALA A 1 79 ? 39.891 -8.237 -38.395 1.00 45.66 79 ALA A CA 1
ATOM 632 C C . ALA A 1 79 ? 40.265 -8.125 -39.896 1.00 45.66 79 ALA A C 1
ATOM 634 O O . ALA A 1 79 ? 39.516 -8.580 -40.759 1.00 45.66 79 ALA A O 1
ATOM 635 N N . LYS A 1 80 ? 41.509 -7.672 -40.148 1.00 47.12 80 LYS A N 1
ATOM 636 C CA . LYS A 1 80 ? 42.301 -7.647 -41.410 1.00 47.12 80 LYS A CA 1
ATOM 637 C C . LYS A 1 80 ? 42.052 -6.412 -42.301 1.00 47.12 80 LYS A C 1
ATOM 639 O O . LYS A 1 80 ? 40.954 -6.193 -42.778 1.00 47.12 80 LYS A O 1
ATOM 644 N N . LYS A 1 81 ? 43.066 -5.603 -42.636 1.00 45.38 81 LYS A N 1
ATOM 645 C CA . LYS A 1 81 ? 44.346 -6.009 -43.252 1.00 45.38 81 LYS A CA 1
ATOM 646 C C . LYS A 1 81 ? 45.545 -5.155 -42.796 1.00 45.38 81 LYS A C 1
ATOM 648 O O . LYS A 1 81 ? 45.547 -3.941 -42.953 1.00 45.38 81 LYS A O 1
ATOM 653 N N . LYS A 1 82 ? 46.613 -5.833 -42.354 1.00 48.31 82 LYS A N 1
ATOM 654 C CA . LYS A 1 82 ? 48.006 -5.419 -42.602 1.00 48.31 82 LYS A CA 1
ATOM 655 C C . LYS A 1 82 ? 48.346 -5.749 -44.062 1.00 48.31 82 LYS A C 1
ATOM 657 O O . LYS A 1 82 ? 48.074 -6.881 -44.455 1.00 48.31 82 LYS A O 1
ATOM 662 N N . SER A 1 83 ? 48.929 -4.815 -44.815 1.00 41.97 83 SER A N 1
ATOM 663 C CA . SER A 1 83 ? 49.790 -4.966 -46.022 1.00 41.97 83 SER A CA 1
ATOM 664 C C . SER A 1 83 ? 50.155 -3.528 -46.449 1.00 41.97 83 SER A C 1
ATOM 666 O O . SER A 1 83 ? 49.246 -2.779 -46.776 1.00 41.97 83 SER A O 1
ATOM 668 N N . ALA A 1 84 ? 51.341 -2.981 -46.167 1.00 43.09 84 ALA A N 1
ATOM 669 C CA . ALA A 1 84 ? 52.604 -3.156 -46.897 1.00 43.09 84 ALA A CA 1
ATOM 670 C C . ALA A 1 84 ? 52.498 -2.825 -48.400 1.00 43.09 84 ALA A C 1
ATOM 672 O O . ALA A 1 84 ? 52.064 -3.677 -49.172 1.00 43.09 84 ALA A O 1
ATOM 673 N N . ALA A 1 85 ? 52.917 -1.609 -48.769 1.00 50.44 85 ALA A N 1
ATOM 674 C CA . ALA A 1 85 ? 53.682 -1.259 -49.972 1.00 50.44 85 ALA A CA 1
ATOM 675 C C . ALA A 1 85 ? 54.228 0.165 -49.795 1.00 50.44 85 ALA A C 1
ATOM 677 O O . ALA A 1 85 ? 53.414 1.049 -49.444 1.00 50.44 85 ALA A O 1
#

Solvent-accessible surface area (backbone atoms only — not comparable to full-atom values): 4594 Å² total; per-residue (Å²): 132,55,72,43,58,52,23,50,51,52,17,50,54,22,44,55,50,16,54,51,25,43,51,51,12,52,53,28,44,78,67,72,38,50,72,58,13,52,52,26,41,51,54,14,49,56,24,43,56,52,14,52,52,23,47,53,53,21,52,50,51,48,49,56,51,51,56,62,67,69,52,78,79,84,70,85,75,70,86,84,82,92,78,92,132

pLDDT: mean 86.78, std 19.96, range [39.38, 98.88]

Radius of gyration: 25.16 Å; Cα contacts (8 Å, |Δi|>4): 67; chains: 1; bounding box: 72×16×68 Å

Foldseek 3Di:
DPLLVVLVVLLVVLQVQLVVLCVVLVVCVVVVVNVSSVVSNVSSVVSNVSSVVSVVVSVVVVVVVVVVVPDPPPPPPDDDDDDDD

Secondary structure (DSSP, 8-state):
--HHHHHHHHHHHHHHHHHHHHHHHHHHHHTT-HHHHHHHHHHHHHHHHHHHHHHHHHHHHHHHHHHHHH---------------

Nearest PDB structures (foldseek):
  9eon-assembly1_A  TM=9.569E-01  e=5.198E+00  Synechocystis sp. PCC 6803
  9eom-assembly1_A-2  TM=9.649E-01  e=6.601E+00  Synechocystis sp. PCC 6803
  9eom-assembly1_A-4  TM=9.649E-01  e=6.601E+00  Synechocystis sp. PCC 6803
  9eom-assembly1_A-6  TM=9.649E-01  e=6.601E+00  Synechocystis sp. PCC 6803
  9eom-assembly1_A-8  TM=9.649E-01  e=6.601E+00  Synechocystis sp. PCC 6803

Sequence (85 aa):
MSKTREHYQEAARHHERAAFHYKEATRYDAAEEHEKAAHYAYLAHGHNQHAIHHDA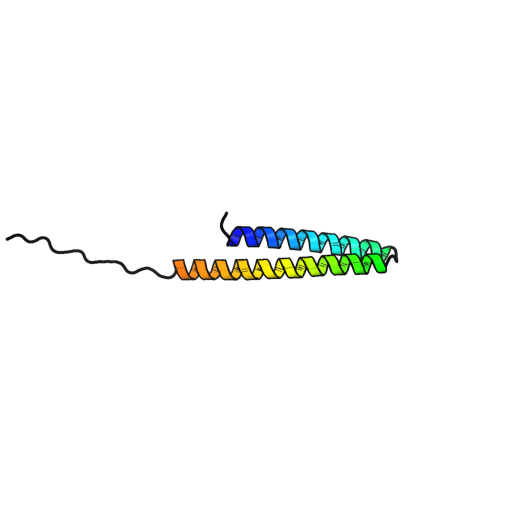EAAKLHAERCDSLSTPVSAEQGAKKKSAA

Organism: NCBI:txid2042962

Mean predicted aligned error: 9.25 Å